Protein AF-A0A1F3NUJ6-F1 (afdb_monomer_lite)

Radius of gyration: 19.79 Å; chains: 1; bounding box: 49×34×63 Å

pLDDT: mean 74.63, std 13.7, range [43.94, 92.5]

Fo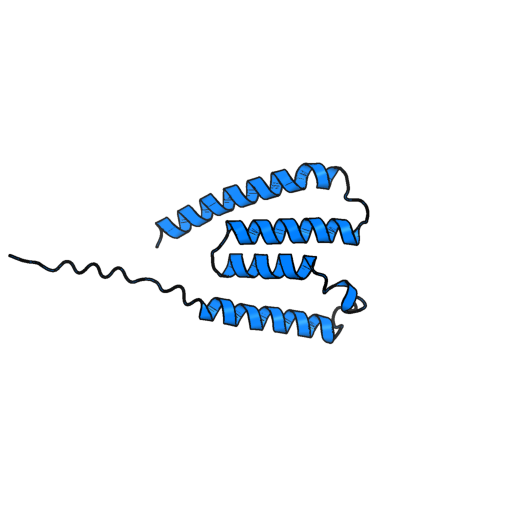ldseek 3Di:
DDDDPPPCPVPPPPPVVVLVVVLCVVVVVVVCCLVVCPVVPDHSVLQPDVLNVLLSVLVSCVVSVVPQSSLVSNLVSVVVNCCVVPVDDDPVCVVVSVVVSVVSNVVSVVVSVVVVVVD

Sequence (119 aa):
MRHKDYYLQRHREHHPQVGIGLFFIVLGLALLVATNDWLHLGDIKEYFTWETAMIFVGVLLLLNLHFVPGLLLMAGGAWFLIDDFYGEIPVLLKTIYWPAVIVLIGLSFIISSLVKRNK

Secondary structure (DSSP, 8-state):
---------------HHHHHHHHHHHHHHHHHHHHTTTT----GGGT--HHHHHHHHHHHHHHTT-HHHHHHHHHHHHHHHHHHHHSS--HHHHHHHHHHHHHHHHHHHHHHHHHHHT-

Structure (mmCIF, N/CA/C/O backbone):
data_AF-A0A1F3NUJ6-F1
#
_entry.id   AF-A0A1F3NUJ6-F1
#
loop_
_atom_site.group_PDB
_atom_site.id
_atom_site.type_symbol
_atom_site.label_atom_id
_atom_site.label_alt_id
_atom_site.label_comp_id
_atom_site.label_asym_id
_atom_site.label_entity_id
_atom_site.label_seq_id
_atom_site.pdbx_PDB_ins_code
_atom_site.Cartn_x
_atom_site.Cartn_y
_atom_site.Cartn_z
_atom_site.occupancy
_atom_site.B_iso_or_equiv
_atom_site.auth_seq_id
_atom_site.auth_comp_id
_atom_site.auth_asym_id
_atom_site.auth_atom_id
_atom_site.pdbx_PDB_model_num
ATOM 1 N N . MET A 1 1 ? -33.082 8.172 43.884 1.00 52.72 1 MET A N 1
ATOM 2 C CA . MET A 1 1 ? -32.107 7.080 44.117 1.00 52.72 1 MET A CA 1
ATOM 3 C C . MET A 1 1 ? -32.386 5.946 43.134 1.00 52.72 1 MET A C 1
ATOM 5 O O . MET A 1 1 ? -33.521 5.492 43.122 1.00 52.72 1 MET A O 1
ATOM 9 N N . ARG A 1 2 ? -31.372 5.554 42.339 1.00 43.94 2 ARG A N 1
ATOM 10 C CA . ARG A 1 2 ? -31.256 4.479 41.309 1.00 43.94 2 ARG A CA 1
ATOM 11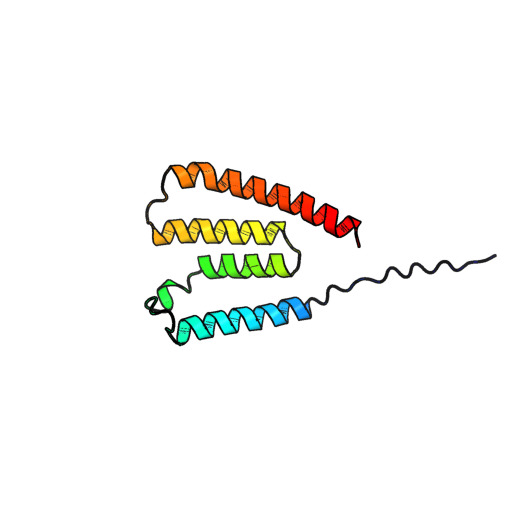 C C . ARG A 1 2 ? -30.642 5.139 40.063 1.00 43.94 2 ARG A C 1
ATOM 13 O O . ARG A 1 2 ? -31.377 5.701 39.273 1.00 43.94 2 ARG A O 1
ATOM 20 N N . HIS A 1 3 ? -29.330 5.336 39.910 1.00 58.28 3 HIS A N 1
ATOM 21 C CA . HIS A 1 3 ? -28.203 4.401 40.019 1.00 58.28 3 HIS A CA 1
ATOM 22 C C . HIS A 1 3 ? -28.534 3.025 39.445 1.00 58.28 3 HIS A C 1
ATOM 24 O O . HIS A 1 3 ? -29.117 2.213 40.162 1.00 58.28 3 HIS A O 1
ATOM 30 N N . LYS A 1 4 ? -28.133 2.800 38.183 1.00 55.78 4 LYS A N 1
ATOM 31 C CA . LYS A 1 4 ? -27.489 1.581 37.646 1.00 55.78 4 LYS A CA 1
ATOM 32 C C . LYS A 1 4 ? -27.798 1.378 36.155 1.00 55.78 4 LYS A C 1
ATOM 34 O O . LYS A 1 4 ? -28.304 0.331 35.782 1.00 55.78 4 LYS A O 1
ATOM 39 N N . ASP A 1 5 ? -27.392 2.318 35.312 1.00 56.69 5 ASP A N 1
ATOM 40 C CA . ASP A 1 5 ? -27.128 1.985 33.911 1.00 56.69 5 ASP A CA 1
ATOM 41 C C . ASP A 1 5 ? -25.616 1.960 33.757 1.00 56.69 5 ASP A C 1
ATOM 43 O O . ASP A 1 5 ? -24.935 2.965 33.554 1.00 56.69 5 ASP A O 1
ATOM 47 N N . TYR A 1 6 ? -25.085 0.776 34.047 1.00 52.56 6 TYR A N 1
ATOM 48 C CA . TYR A 1 6 ? -23.694 0.437 33.849 1.00 52.56 6 TYR A CA 1
ATOM 49 C C . TYR A 1 6 ? -23.379 0.626 32.370 1.00 52.56 6 TYR A C 1
ATOM 51 O O . TYR A 1 6 ? -23.809 -0.161 31.527 1.00 52.56 6 TYR A O 1
ATOM 59 N N . TYR A 1 7 ? -22.600 1.666 32.091 1.00 55.94 7 TYR A N 1
ATOM 60 C CA . TYR A 1 7 ? -21.791 1.849 30.896 1.00 55.94 7 TYR A CA 1
ATOM 61 C C . TYR A 1 7 ? -20.835 0.659 30.733 1.00 55.94 7 TYR A C 1
ATOM 63 O O . TYR A 1 7 ? -19.621 0.786 30.876 1.00 55.94 7 TYR A O 1
ATOM 71 N N . LEU A 1 8 ? -21.369 -0.521 30.419 1.00 55.03 8 LEU A N 1
ATOM 72 C CA . LEU A 1 8 ? -20.617 -1.622 29.836 1.00 55.03 8 LEU A CA 1
ATOM 73 C C . LEU A 1 8 ? -20.312 -1.226 28.394 1.00 55.03 8 LEU A C 1
ATOM 75 O O . LEU A 1 8 ? -20.796 -1.806 27.424 1.00 55.03 8 LEU A O 1
ATOM 79 N N . GLN A 1 9 ? -19.478 -0.195 28.282 1.00 55.47 9 GLN A N 1
ATOM 80 C CA . GLN A 1 9 ? -18.630 0.079 27.152 1.00 55.47 9 GLN A CA 1
ATOM 81 C C . GLN A 1 9 ? -17.684 -1.112 27.087 1.00 55.47 9 GLN A C 1
ATOM 83 O O . GLN A 1 9 ? -16.585 -1.124 27.633 1.00 55.47 9 GLN A O 1
ATOM 88 N N . ARG A 1 10 ? -18.199 -2.189 26.496 1.00 48.53 10 ARG A N 1
ATOM 89 C CA . ARG A 1 10 ? -17.444 -3.361 26.111 1.00 48.53 10 ARG A CA 1
ATOM 90 C C . ARG A 1 10 ? -16.449 -2.826 25.098 1.00 48.53 10 ARG A C 1
ATOM 92 O O . ARG A 1 10 ? -16.772 -2.689 23.919 1.00 48.53 10 ARG A O 1
ATOM 99 N N . HIS A 1 11 ? -15.278 -2.426 25.586 1.00 49.41 11 HIS A N 1
ATOM 100 C CA . HIS A 1 11 ? -14.094 -2.289 24.773 1.00 49.41 11 HIS A CA 1
ATOM 101 C C . HIS A 1 11 ? -14.006 -3.611 24.021 1.00 49.41 11 HIS A C 1
ATOM 103 O O . HIS A 1 11 ? -13.653 -4.647 24.577 1.00 49.41 11 HIS A O 1
ATOM 109 N N . ARG A 1 12 ? -14.463 -3.603 22.764 1.00 51.59 12 ARG A N 1
ATOM 110 C CA . ARG A 1 12 ? -14.035 -4.575 21.773 1.00 51.59 12 ARG A CA 1
ATOM 111 C C . ARG A 1 12 ? -12.548 -4.312 21.671 1.00 51.59 12 ARG A C 1
ATOM 113 O O . ARG A 1 12 ? -12.116 -3.486 20.872 1.00 51.59 12 ARG A O 1
ATOM 120 N N . GLU A 1 13 ? -11.801 -4.937 22.569 1.00 48.50 13 GLU A N 1
ATOM 121 C CA . GLU A 1 13 ? -10.382 -5.133 22.427 1.00 48.50 13 GLU A CA 1
ATOM 122 C C . GLU A 1 13 ? -10.253 -5.864 21.098 1.00 48.50 13 GLU A C 1
ATOM 124 O O . GLU A 1 13 ? -10.524 -7.057 20.972 1.00 48.50 13 GLU A O 1
ATOM 129 N N . HIS A 1 14 ? -9.998 -5.093 20.044 1.00 51.12 14 HIS A N 1
ATOM 130 C CA . HIS A 1 14 ? -9.469 -5.616 18.807 1.00 51.12 14 HIS A CA 1
ATOM 131 C C . HIS A 1 14 ? -8.175 -6.291 19.221 1.00 51.12 14 HIS A C 1
ATOM 133 O O . HIS A 1 14 ? -7.187 -5.591 19.377 1.00 51.12 14 HIS A O 1
ATOM 139 N N . HIS A 1 15 ? -8.220 -7.593 19.528 1.00 54.56 15 HIS A N 1
ATOM 140 C CA . HIS A 1 15 ? -7.074 -8.340 20.028 1.00 54.56 15 HIS A CA 1
ATOM 141 C C . HIS A 1 15 ? -5.946 -8.186 19.002 1.00 54.56 15 HIS A C 1
ATOM 143 O O . HIS A 1 15 ? -5.979 -8.853 17.962 1.00 54.56 15 HIS A O 1
ATOM 149 N N . PRO A 1 16 ? -4.944 -7.328 19.269 1.00 59.94 16 PRO A N 1
ATOM 150 C CA . PRO A 1 16 ? -3.896 -7.021 18.296 1.00 59.94 16 PRO A CA 1
ATOM 151 C C . PRO A 1 16 ? -3.060 -8.274 17.987 1.00 59.94 16 PRO A C 1
ATOM 153 O O . PRO A 1 16 ? -2.445 -8.397 16.932 1.00 59.94 16 PRO A O 1
ATOM 156 N N . GLN A 1 17 ? -3.134 -9.260 18.882 1.00 64.06 17 GLN A N 1
ATOM 157 C CA . GLN A 1 17 ? -2.548 -10.589 18.784 1.00 64.06 17 GLN A CA 1
ATOM 158 C C . GLN A 1 17 ? -3.044 -11.382 17.564 1.00 64.06 17 GLN A C 1
ATOM 160 O O . GLN A 1 17 ? -2.258 -12.113 16.970 1.00 64.06 17 GLN A O 1
ATOM 165 N N . VAL A 1 18 ? -4.307 -11.217 17.144 1.00 71.25 18 VAL A N 1
ATOM 166 C CA . VAL A 1 18 ? -4.838 -11.913 15.955 1.00 71.25 18 VAL A CA 1
ATOM 167 C C . VAL A 1 18 ? -4.229 -11.337 14.674 1.00 71.25 18 VAL A C 1
ATOM 169 O O . VAL A 1 18 ? -3.874 -12.094 13.775 1.00 71.25 18 VAL A O 1
ATOM 172 N N . GLY A 1 19 ? -4.035 -10.015 14.613 1.00 67.75 19 GLY A N 1
ATOM 173 C CA . GLY A 1 19 ? -3.364 -9.356 13.488 1.00 67.75 19 GLY A CA 1
ATOM 174 C C . GLY A 1 19 ? -1.888 -9.746 13.379 1.00 67.75 19 GLY A C 1
ATOM 175 O O . GLY A 1 19 ? -1.407 -10.041 12.289 1.00 67.75 19 GLY A O 1
ATOM 176 N N . ILE A 1 20 ? -1.191 -9.832 14.516 1.00 69.56 20 ILE A N 1
ATOM 177 C CA . ILE A 1 20 ? 0.207 -10.287 14.582 1.00 69.56 20 ILE A CA 1
ATOM 178 C C . ILE A 1 20 ? 0.327 -11.779 14.219 1.00 69.56 20 ILE A C 1
ATOM 180 O O . ILE A 1 20 ? 1.252 -12.173 13.515 1.00 69.56 20 ILE A O 1
ATOM 184 N N . GLY A 1 21 ? -0.611 -12.624 14.651 1.00 77.62 21 GLY A N 1
ATOM 185 C CA . GLY A 1 21 ? -0.631 -14.037 14.262 1.00 77.62 21 GLY A CA 1
ATOM 186 C C . GLY A 1 21 ? -0.841 -14.214 12.758 1.00 77.62 21 GLY A C 1
ATOM 187 O O . GLY A 1 21 ? -0.092 -14.938 12.104 1.00 77.62 21 GLY A O 1
ATOM 188 N N . LEU A 1 22 ? -1.810 -13.490 12.189 1.00 75.81 22 LEU A N 1
ATOM 189 C CA . LEU A 1 22 ? -2.062 -13.491 10.750 1.00 75.81 22 LEU A CA 1
ATOM 190 C C . LEU A 1 22 ? -0.857 -12.956 9.956 1.00 75.81 22 LEU A C 1
ATOM 192 O O . LEU A 1 22 ? -0.538 -13.514 8.911 1.00 75.81 22 LEU A O 1
ATOM 196 N N . PHE A 1 23 ? -0.140 -11.950 10.474 1.00 72.94 23 PHE A N 1
ATOM 197 C CA . PHE A 1 23 ? 1.122 -11.463 9.903 1.00 72.94 23 PHE A CA 1
ATOM 198 C C . PHE A 1 23 ? 2.147 -12.581 9.727 1.00 72.94 23 PHE A C 1
ATOM 200 O O . PHE A 1 23 ? 2.642 -12.773 8.621 1.00 72.94 23 PHE A O 1
ATOM 207 N N . PHE A 1 24 ? 2.451 -13.330 10.791 1.00 76.88 24 PHE A N 1
ATOM 208 C CA . PHE A 1 24 ? 3.461 -14.388 10.722 1.00 76.88 24 PHE A CA 1
ATOM 209 C C . PHE A 1 24 ? 3.035 -15.536 9.804 1.00 76.88 24 PHE A C 1
ATOM 211 O O . PHE A 1 24 ? 3.887 -16.116 9.135 1.00 76.88 24 PHE A O 1
ATOM 218 N N . ILE A 1 25 ? 1.733 -15.829 9.717 1.00 83.25 25 ILE A N 1
ATOM 219 C CA . ILE A 1 25 ? 1.202 -16.829 8.780 1.00 83.25 25 ILE A CA 1
ATOM 220 C C . ILE A 1 25 ? 1.401 -16.369 7.332 1.00 83.25 25 ILE A C 1
ATOM 222 O O . ILE A 1 25 ? 1.945 -17.119 6.525 1.00 83.25 25 ILE A O 1
ATOM 226 N N . VAL A 1 26 ? 0.994 -15.140 6.998 1.00 79.88 26 VAL A N 1
ATOM 227 C CA . VAL A 1 26 ? 1.119 -14.612 5.629 1.00 79.88 26 VAL A CA 1
ATOM 228 C C . VAL A 1 26 ? 2.590 -14.430 5.247 1.00 79.88 26 VAL A C 1
ATOM 230 O O . VAL A 1 26 ? 2.980 -14.826 4.152 1.00 79.88 26 VAL A O 1
ATOM 233 N N . LEU A 1 27 ? 3.422 -13.905 6.154 1.00 76.81 27 LEU A N 1
ATOM 234 C CA . LEU A 1 27 ? 4.865 -13.763 5.943 1.00 76.81 27 LEU A CA 1
ATOM 235 C C . LEU A 1 27 ? 5.535 -15.124 5.739 1.00 76.81 27 LEU A C 1
ATOM 237 O O . LEU A 1 27 ? 6.316 -15.294 4.810 1.00 76.81 27 LEU A O 1
ATOM 241 N N . GLY A 1 28 ? 5.216 -16.101 6.592 1.00 78.38 28 GLY A N 1
ATOM 242 C CA . GLY A 1 28 ? 5.751 -17.456 6.499 1.00 78.38 28 GLY A CA 1
ATOM 243 C C . GLY A 1 28 ? 5.356 -18.147 5.195 1.00 78.38 28 GLY A C 1
ATOM 244 O O . GLY A 1 28 ? 6.202 -18.771 4.564 1.00 78.38 28 GLY A O 1
ATOM 245 N N . LEU A 1 29 ? 4.107 -17.984 4.745 1.00 79.75 29 LEU A N 1
ATOM 246 C CA . LEU A 1 29 ? 3.653 -18.488 3.446 1.00 79.75 29 LEU A CA 1
ATOM 247 C C . LEU A 1 29 ? 4.383 -17.812 2.282 1.00 79.75 29 LEU A C 1
ATOM 249 O O . LEU A 1 29 ? 4.848 -18.509 1.387 1.00 79.75 29 LEU A O 1
ATOM 253 N N . ALA A 1 30 ? 4.528 -16.484 2.304 1.00 73.38 30 ALA A N 1
ATOM 254 C CA . ALA A 1 30 ? 5.264 -15.753 1.273 1.00 73.38 30 ALA A CA 1
ATOM 255 C C . ALA A 1 30 ? 6.733 -16.203 1.200 1.00 73.38 30 ALA A C 1
ATOM 257 O O . ALA A 1 30 ? 7.248 -16.460 0.114 1.00 73.38 30 ALA A O 1
ATOM 258 N N . LEU A 1 31 ? 7.383 -16.377 2.355 1.00 70.31 31 LEU A N 1
ATOM 259 C CA . LEU A 1 31 ? 8.752 -16.881 2.443 1.00 70.31 31 LEU A CA 1
ATOM 260 C C . LEU A 1 31 ? 8.869 -18.323 1.950 1.00 70.31 31 LEU A C 1
ATOM 262 O O . LEU A 1 31 ? 9.816 -18.621 1.230 1.00 70.31 31 LEU A O 1
ATOM 266 N N . LEU A 1 32 ? 7.925 -19.207 2.289 1.00 71.00 32 LEU A N 1
ATOM 267 C CA . LEU A 1 32 ? 7.895 -20.587 1.792 1.00 71.00 32 LEU A CA 1
ATOM 268 C C . LEU A 1 32 ? 7.726 -20.640 0.274 1.00 71.00 32 LEU A C 1
ATOM 270 O O . LEU A 1 32 ? 8.418 -21.404 -0.388 1.00 71.00 32 LEU A O 1
ATOM 274 N N . VAL A 1 33 ? 6.837 -19.819 -0.285 1.00 66.69 33 VAL A N 1
ATOM 275 C CA . VAL A 1 33 ? 6.641 -19.730 -1.738 1.00 66.69 33 VAL A CA 1
ATOM 276 C C . VAL A 1 33 ? 7.908 -19.221 -2.429 1.00 66.69 33 VAL A C 1
ATOM 278 O O . VAL A 1 33 ? 8.314 -19.797 -3.434 1.00 66.69 33 VAL A O 1
ATOM 281 N N . ALA A 1 34 ? 8.560 -18.198 -1.868 1.00 64.00 34 ALA A N 1
ATOM 282 C CA . ALA A 1 34 ? 9.799 -17.643 -2.409 1.00 64.00 34 ALA A CA 1
ATOM 283 C C . ALA A 1 34 ? 10.990 -18.613 -2.297 1.00 64.00 34 ALA A C 1
ATOM 285 O O . ALA A 1 34 ? 11.763 -18.749 -3.236 1.00 64.00 34 ALA A O 1
ATOM 286 N N . THR A 1 35 ? 11.145 -19.314 -1.169 1.00 62.41 35 THR A N 1
ATOM 287 C CA . THR A 1 35 ? 12.278 -20.239 -0.951 1.00 62.41 35 THR A CA 1
ATOM 288 C C . THR A 1 35 ? 12.148 -21.558 -1.696 1.00 62.41 35 THR A C 1
ATOM 290 O O . THR A 1 35 ? 13.164 -22.185 -1.979 1.00 62.41 35 THR A O 1
ATOM 293 N N . ASN A 1 36 ? 10.928 -21.999 -2.003 1.00 60.72 36 ASN A N 1
ATOM 294 C CA . ASN A 1 36 ? 10.702 -23.274 -2.684 1.00 60.72 36 ASN A CA 1
ATOM 295 C C . ASN A 1 36 ? 10.686 -23.136 -4.216 1.00 60.72 36 ASN A C 1
ATOM 297 O O . ASN A 1 36 ? 10.468 -24.130 -4.900 1.00 60.72 36 ASN A O 1
ATOM 301 N N . ASP A 1 37 ? 10.863 -21.916 -4.745 1.00 63.16 37 ASP A N 1
ATOM 302 C CA . ASP A 1 37 ? 10.834 -21.576 -6.179 1.00 63.16 37 ASP A CA 1
ATOM 303 C C . ASP A 1 37 ? 9.669 -22.239 -6.948 1.00 63.16 37 ASP A C 1
ATOM 305 O O . ASP A 1 37 ? 9.733 -22.516 -8.143 1.00 63.16 37 ASP A O 1
ATOM 309 N N . TRP A 1 38 ? 8.549 -22.507 -6.260 1.00 58.56 38 TRP A N 1
ATOM 310 C CA . TRP A 1 38 ? 7.396 -23.206 -6.845 1.00 58.56 38 TRP A CA 1
ATOM 311 C C . TRP A 1 38 ? 6.758 -22.417 -7.991 1.00 58.56 38 TRP A C 1
ATOM 313 O O . TRP A 1 38 ? 6.022 -22.985 -8.797 1.00 58.56 38 TRP A O 1
ATOM 323 N N . LEU A 1 39 ? 7.048 -21.118 -8.072 1.00 58.81 39 LEU A N 1
ATOM 324 C CA . LEU A 1 39 ? 6.576 -20.233 -9.126 1.00 58.81 39 LEU A CA 1
ATOM 325 C C . LEU A 1 39 ? 7.599 -20.038 -10.267 1.00 58.81 39 LEU A C 1
ATOM 327 O O . LEU A 1 39 ? 7.240 -19.382 -11.240 1.00 58.81 39 LEU A O 1
ATOM 331 N N . HIS A 1 40 ? 8.811 -20.622 -10.198 1.00 54.88 40 HIS A N 1
ATOM 332 C CA . HIS A 1 40 ? 9.902 -20.428 -11.175 1.00 54.88 40 HIS A CA 1
ATOM 333 C C . HIS A 1 40 ? 10.127 -18.944 -11.510 1.00 54.88 40 HIS A C 1
ATOM 335 O O . HIS A 1 40 ? 10.172 -18.550 -12.678 1.00 54.88 40 HIS A O 1
ATOM 341 N N . LEU A 1 41 ? 10.175 -18.100 -10.479 1.00 54.44 41 LEU A N 1
ATOM 342 C CA . LEU A 1 41 ? 10.096 -16.645 -10.641 1.00 54.44 41 LEU A CA 1
ATOM 343 C C . LEU A 1 41 ? 11.462 -15.954 -10.722 1.00 54.44 41 LEU A C 1
ATOM 345 O O . LEU A 1 41 ? 11.496 -14.768 -11.039 1.00 54.44 41 LEU A O 1
ATOM 349 N N . GLY A 1 42 ? 12.565 -16.673 -10.505 1.00 57.56 42 GLY A N 1
ATOM 350 C CA . GLY A 1 42 ? 13.919 -16.113 -10.489 1.00 57.56 42 GLY A CA 1
ATOM 351 C C . GLY A 1 42 ? 14.529 -16.097 -9.087 1.00 57.56 42 GLY A C 1
ATOM 352 O O . GLY A 1 42 ? 14.029 -16.743 -8.168 1.00 57.56 42 GLY A O 1
ATOM 353 N N . ASP A 1 43 ? 15.647 -15.389 -8.924 1.00 58.41 43 ASP A N 1
ATOM 354 C CA . ASP A 1 43 ? 16.413 -15.387 -7.674 1.00 58.41 43 ASP A CA 1
ATOM 355 C C . ASP A 1 43 ? 15.666 -14.611 -6.568 1.00 58.41 43 ASP A C 1
ATOM 357 O O . ASP A 1 43 ? 15.088 -13.549 -6.800 1.00 58.41 43 ASP A O 1
ATOM 361 N N . ILE A 1 44 ? 15.693 -15.110 -5.328 1.00 56.69 44 ILE A N 1
ATOM 362 C CA . ILE A 1 44 ? 14.898 -14.598 -4.185 1.00 56.69 44 ILE A CA 1
ATOM 363 C C . ILE A 1 44 ? 15.153 -13.099 -3.928 1.00 56.69 44 ILE A C 1
ATOM 365 O O . ILE A 1 44 ? 14.290 -12.378 -3.419 1.00 56.69 44 ILE A O 1
ATOM 369 N N . LYS A 1 45 ? 16.344 -12.618 -4.299 1.00 58.00 45 LYS A N 1
ATOM 370 C CA . LYS A 1 45 ? 16.763 -11.219 -4.156 1.00 58.00 45 LYS A CA 1
ATOM 371 C C . LYS A 1 45 ? 15.968 -10.232 -5.007 1.00 58.00 45 LYS A C 1
ATOM 373 O O . LYS A 1 45 ? 15.901 -9.071 -4.622 1.00 58.00 45 LYS A O 1
ATOM 378 N N . GLU A 1 46 ? 15.376 -10.672 -6.111 1.00 61.22 46 GLU A N 1
ATOM 379 C CA . GLU A 1 46 ? 14.614 -9.806 -7.021 1.00 61.22 46 GLU A CA 1
ATOM 380 C C . GLU A 1 46 ? 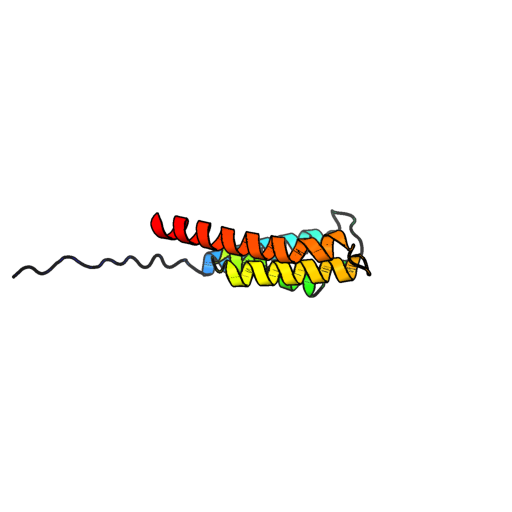13.224 -9.462 -6.466 1.00 61.22 46 GLU A C 1
ATOM 382 O O . GLU A 1 46 ? 12.650 -8.434 -6.803 1.00 61.22 46 GLU A O 1
ATOM 387 N N . TYR A 1 47 ? 12.698 -10.289 -5.555 1.00 60.19 47 TYR A N 1
ATOM 388 C CA . TYR A 1 47 ? 11.364 -10.107 -4.976 1.00 60.19 47 TYR A CA 1
ATOM 389 C C . TYR A 1 47 ? 11.380 -9.591 -3.542 1.00 60.19 47 TYR A C 1
ATOM 391 O O . TYR A 1 47 ? 10.371 -9.070 -3.081 1.00 60.19 47 TYR A O 1
ATOM 399 N N . PHE A 1 48 ? 12.487 -9.735 -2.809 1.00 67.69 48 PHE A N 1
ATOM 400 C CA . PHE A 1 48 ? 12.581 -9.298 -1.413 1.00 67.69 48 PHE A CA 1
ATOM 401 C C . PHE A 1 48 ? 13.215 -7.910 -1.293 1.00 67.69 48 PHE A C 1
ATOM 403 O O . PHE A 1 48 ? 14.217 -7.702 -0.606 1.00 67.69 48 PHE A O 1
ATOM 410 N N . THR A 1 49 ? 12.625 -6.953 -1.999 1.00 78.62 49 THR A N 1
ATOM 411 C CA . THR A 1 49 ? 13.083 -5.567 -2.011 1.00 78.62 49 THR A CA 1
ATOM 412 C C . THR A 1 49 ? 12.395 -4.746 -0.913 1.00 78.62 49 THR A C 1
ATOM 414 O O . THR A 1 49 ? 11.392 -5.162 -0.320 1.00 78.62 49 THR A O 1
ATOM 417 N N . TRP A 1 50 ? 12.927 -3.569 -0.589 1.00 83.69 50 TRP A N 1
ATOM 418 C CA . TRP A 1 50 ? 12.357 -2.715 0.462 1.00 83.69 50 TRP A CA 1
ATOM 419 C C . TRP A 1 50 ? 10.945 -2.218 0.103 1.00 83.69 50 TRP A C 1
ATOM 421 O O . TRP A 1 50 ? 10.118 -1.994 0.987 1.00 83.69 50 TRP A O 1
ATOM 431 N N . GLU A 1 51 ? 10.635 -2.127 -1.186 1.00 87.88 51 GLU A N 1
ATOM 432 C CA . GLU A 1 51 ? 9.325 -1.809 -1.740 1.00 87.88 51 GLU A CA 1
ATOM 433 C C . GLU A 1 51 ? 8.302 -2.881 -1.363 1.00 87.88 51 GLU A C 1
ATOM 435 O O . GLU A 1 51 ? 7.218 -2.561 -0.865 1.00 87.88 51 GLU A O 1
ATOM 440 N N . THR A 1 52 ? 8.656 -4.163 -1.508 1.00 84.00 52 THR A N 1
ATOM 441 C CA . THR A 1 52 ? 7.778 -5.261 -1.077 1.00 84.00 52 THR A CA 1
ATOM 442 C C . THR A 1 52 ? 7.575 -5.268 0.432 1.00 84.00 52 THR A C 1
ATOM 444 O O . THR A 1 52 ? 6.455 -5.497 0.886 1.00 84.00 52 THR A O 1
ATOM 447 N N . ALA A 1 53 ? 8.597 -4.912 1.219 1.00 85.06 53 ALA A N 1
ATOM 448 C CA . ALA A 1 53 ? 8.455 -4.735 2.661 1.00 85.06 53 ALA A CA 1
ATOM 449 C C . ALA A 1 53 ? 7.487 -3.587 3.005 1.00 85.06 53 ALA A C 1
ATOM 451 O O . ALA A 1 53 ? 6.655 -3.739 3.901 1.00 85.06 53 ALA A O 1
ATOM 452 N N . MET A 1 54 ? 7.526 -2.466 2.277 1.00 89.50 54 MET A N 1
ATOM 453 C CA . MET A 1 54 ? 6.565 -1.370 2.453 1.00 89.50 54 MET A CA 1
ATOM 454 C C . MET A 1 54 ? 5.135 -1.790 2.118 1.00 89.50 54 MET A C 1
ATOM 456 O O . MET A 1 54 ? 4.221 -1.521 2.901 1.00 89.50 54 MET A O 1
ATOM 460 N N . ILE A 1 55 ? 4.930 -2.482 0.994 1.00 88.69 55 ILE A N 1
ATOM 461 C CA . ILE A 1 55 ? 3.611 -3.021 0.635 1.00 88.69 55 ILE A CA 1
ATOM 462 C C . ILE A 1 55 ? 3.136 -3.975 1.726 1.00 88.69 55 ILE A C 1
ATOM 464 O O . ILE A 1 55 ? 2.005 -3.867 2.197 1.00 88.69 55 ILE A O 1
ATOM 468 N N . PHE A 1 56 ? 4.020 -4.860 2.178 1.00 83.69 56 PHE A N 1
ATOM 469 C CA . PHE A 1 56 ? 3.713 -5.842 3.198 1.00 83.69 56 PHE A CA 1
ATOM 470 C C . PHE A 1 56 ? 3.277 -5.182 4.506 1.00 83.69 56 PHE A C 1
ATOM 472 O O . PHE A 1 56 ? 2.180 -5.453 4.986 1.00 83.69 56 PHE A O 1
ATOM 479 N N . VAL A 1 57 ? 4.060 -4.241 5.042 1.00 85.19 57 VAL A N 1
ATOM 480 C CA . VAL A 1 57 ? 3.686 -3.477 6.245 1.00 85.19 57 VAL A CA 1
ATOM 481 C C . VAL A 1 57 ? 2.377 -2.709 6.028 1.00 85.19 57 VAL A C 1
ATOM 483 O O . VAL A 1 57 ? 1.533 -2.667 6.925 1.00 85.19 57 VAL A O 1
ATOM 486 N N . GLY A 1 58 ? 2.158 -2.162 4.831 1.00 88.00 58 GLY A N 1
ATOM 487 C CA . GLY A 1 58 ? 0.903 -1.516 4.456 1.00 88.00 58 GLY A CA 1
ATOM 488 C C . GLY A 1 58 ? -0.316 -2.443 4.562 1.00 88.00 58 GLY A C 1
ATOM 489 O O . GLY A 1 58 ? -1.329 -2.062 5.155 1.00 88.00 58 GLY A O 1
ATOM 490 N N . VAL A 1 59 ? -0.209 -3.687 4.083 1.00 84.81 59 VAL A N 1
ATOM 491 C CA . VAL A 1 59 ? -1.259 -4.716 4.221 1.00 84.81 59 VAL A CA 1
ATOM 492 C C . VAL A 1 59 ? -1.549 -5.016 5.693 1.00 84.81 59 VAL A C 1
ATOM 494 O O . VAL A 1 59 ? -2.706 -5.154 6.083 1.00 84.81 59 VAL A O 1
ATOM 497 N N . LEU A 1 60 ? -0.533 -5.072 6.550 1.00 79.50 60 LEU A N 1
ATOM 498 C CA . LEU A 1 60 ? -0.740 -5.339 7.980 1.00 79.50 60 LEU A CA 1
ATOM 499 C C . LEU A 1 60 ? -1.466 -4.212 8.687 1.00 79.50 60 LEU A C 1
ATOM 501 O O . LEU A 1 60 ? -2.341 -4.460 9.518 1.00 79.50 60 LEU A O 1
ATOM 505 N N . LEU A 1 61 ? -1.123 -2.974 8.342 1.00 83.00 61 LEU A N 1
ATOM 506 C CA . LEU A 1 61 ? -1.842 -1.808 8.830 1.00 83.00 61 LEU A CA 1
ATOM 507 C C . LEU A 1 61 ? -3.315 -1.886 8.413 1.00 83.00 61 LEU A C 1
ATOM 509 O O . LEU A 1 61 ? -4.181 -1.627 9.247 1.00 83.00 61 LEU A O 1
ATOM 513 N N . LEU A 1 62 ? -3.617 -2.341 7.190 1.00 80.69 62 LEU A N 1
ATOM 514 C CA . LEU A 1 62 ? -4.998 -2.597 6.770 1.00 80.69 62 LEU A CA 1
ATOM 515 C C . LEU A 1 62 ? -5.690 -3.687 7.591 1.00 80.69 62 LEU A C 1
ATOM 517 O O . LEU A 1 62 ? -6.818 -3.484 8.042 1.00 80.69 62 LEU A O 1
ATOM 521 N N . LEU A 1 63 ? -5.025 -4.822 7.813 1.00 76.62 63 LEU A N 1
ATOM 522 C CA . LEU A 1 63 ? -5.566 -5.926 8.615 1.00 76.62 63 LEU A CA 1
ATOM 523 C C . LEU A 1 63 ? -5.835 -5.502 10.066 1.00 76.62 63 LEU A C 1
ATOM 525 O O . LEU A 1 63 ? -6.778 -5.986 10.689 1.00 76.62 63 LEU A O 1
ATOM 529 N N . ASN A 1 64 ? -5.057 -4.549 10.581 1.00 73.62 64 ASN A N 1
ATOM 530 C CA . ASN A 1 64 ? -5.249 -3.948 11.897 1.00 73.62 64 ASN A CA 1
ATOM 531 C C . ASN A 1 64 ? -6.167 -2.704 11.878 1.00 73.62 64 ASN A C 1
ATOM 533 O O . ASN A 1 64 ? -6.177 -1.919 12.821 1.00 73.62 64 ASN A O 1
ATOM 537 N N . LEU A 1 65 ? -6.951 -2.507 10.809 1.00 78.38 65 LEU A N 1
ATOM 538 C CA . LEU A 1 65 ? -7.912 -1.405 10.627 1.00 78.38 65 LEU A CA 1
ATOM 539 C C . LEU A 1 65 ? -7.301 0.009 10.600 1.00 78.38 65 LEU A C 1
ATOM 541 O O . LEU A 1 65 ? -8.024 1.008 10.645 1.00 78.38 65 LEU A O 1
ATOM 545 N N . HIS A 1 66 ? -5.984 0.123 10.448 1.00 81.31 66 HIS A N 1
ATOM 546 C CA . HIS A 1 66 ? -5.284 1.376 10.186 1.00 81.31 66 HIS A CA 1
ATOM 547 C C . HIS A 1 66 ? -5.268 1.669 8.678 1.00 81.31 66 HIS A C 1
ATOM 549 O O . HIS A 1 66 ? -4.226 1.654 8.022 1.00 81.31 66 HIS A O 1
ATOM 555 N N . PHE A 1 67 ? -6.454 1.956 8.129 1.00 81.38 67 PHE A N 1
ATOM 556 C CA . PHE A 1 67 ? -6.680 2.065 6.683 1.00 81.38 67 PHE A CA 1
ATOM 557 C C . PHE A 1 67 ? -5.803 3.106 5.983 1.00 81.38 67 PHE A C 1
ATOM 559 O O . PHE A 1 67 ? -5.165 2.805 4.983 1.00 81.38 67 PHE A O 1
ATOM 566 N N . VAL A 1 68 ? -5.753 4.328 6.513 1.00 85.00 68 VAL A N 1
ATOM 567 C CA . VAL A 1 68 ? -5.047 5.450 5.875 1.00 85.00 68 VAL A CA 1
ATOM 568 C C . VAL A 1 68 ? -3.536 5.215 5.770 1.00 85.00 68 VAL A C 1
ATOM 570 O O . VAL A 1 68 ? -3.023 5.253 4.652 1.00 85.00 68 VAL A O 1
ATOM 573 N N . PRO A 1 69 ? -2.804 4.941 6.871 1.00 86.75 69 PRO A N 1
ATOM 574 C CA . PRO A 1 69 ? -1.372 4.683 6.765 1.00 86.75 69 PRO A CA 1
ATOM 575 C C . PRO A 1 69 ? -1.080 3.378 6.011 1.00 86.75 69 PRO A C 1
ATOM 577 O O . PRO A 1 69 ? -0.076 3.314 5.311 1.00 86.75 69 PRO A O 1
ATOM 580 N N . GLY A 1 70 ? -1.965 2.373 6.078 1.00 88.69 70 GLY A N 1
ATOM 581 C CA . GLY A 1 70 ? -1.816 1.135 5.310 1.00 88.69 70 GLY A CA 1
ATOM 582 C C . GLY A 1 70 ? -1.915 1.338 3.799 1.00 88.69 70 GLY A C 1
ATOM 583 O O . GLY A 1 70 ? -1.048 0.881 3.059 1.00 88.69 70 GLY A O 1
ATOM 584 N N . LEU A 1 71 ? -2.919 2.091 3.336 1.00 90.12 71 LEU A N 1
ATOM 585 C CA . LEU A 1 71 ? -3.079 2.441 1.919 1.00 90.12 71 LEU A CA 1
ATOM 586 C C . LEU A 1 71 ? -1.928 3.292 1.407 1.00 90.12 71 LEU A C 1
ATOM 588 O O . LEU A 1 71 ? -1.459 3.058 0.300 1.00 90.12 71 LEU A O 1
ATOM 592 N N . LEU A 1 72 ? -1.464 4.258 2.203 1.00 91.25 72 LEU A N 1
ATOM 593 C CA . LEU A 1 72 ? -0.337 5.104 1.822 1.00 91.25 72 LEU A CA 1
ATOM 594 C C . LEU A 1 72 ? 0.959 4.299 1.697 1.00 91.25 72 LEU A C 1
ATOM 596 O O . LEU A 1 72 ? 1.672 4.479 0.713 1.00 91.25 72 LEU A O 1
ATOM 600 N N . LEU A 1 73 ? 1.248 3.393 2.640 1.00 91.69 73 LEU A N 1
ATOM 601 C CA . LEU A 1 73 ? 2.432 2.533 2.547 1.00 91.69 73 LEU A CA 1
ATOM 602 C C . LEU A 1 73 ? 2.360 1.590 1.347 1.00 91.69 73 LEU A C 1
ATOM 604 O O . LEU A 1 73 ? 3.345 1.456 0.627 1.00 91.69 73 LEU A O 1
ATOM 608 N N . MET A 1 74 ? 1.200 0.970 1.108 1.00 91.69 74 MET A N 1
ATOM 609 C CA . MET A 1 74 ? 1.012 0.113 -0.064 1.00 91.69 74 MET A CA 1
ATOM 610 C C . MET A 1 74 ? 1.142 0.888 -1.370 1.00 91.69 74 MET A C 1
ATOM 612 O O . MET A 1 74 ? 1.788 0.402 -2.289 1.00 91.69 74 MET A O 1
ATOM 616 N N . ALA A 1 75 ? 0.554 2.082 -1.461 1.00 92.25 75 ALA A N 1
ATOM 617 C CA . ALA A 1 75 ? 0.649 2.915 -2.654 1.00 92.25 75 ALA A CA 1
ATOM 618 C C . ALA A 1 75 ? 2.089 3.395 -2.893 1.00 92.25 75 ALA A C 1
ATOM 620 O O . ALA A 1 75 ? 2.591 3.329 -4.007 1.00 92.25 75 ALA A O 1
ATOM 621 N N . GLY A 1 76 ? 2.793 3.826 -1.845 1.00 92.19 76 GLY A N 1
ATOM 622 C CA . GLY A 1 76 ? 4.202 4.202 -1.955 1.00 92.19 76 GLY A CA 1
ATOM 623 C C . GLY A 1 76 ? 5.079 3.028 -2.391 1.00 92.19 76 GLY A C 1
ATOM 624 O O . GLY A 1 76 ? 5.837 3.150 -3.347 1.00 92.19 76 GLY A O 1
ATOM 625 N N . GLY A 1 77 ? 4.928 1.872 -1.740 1.00 90.31 77 GLY A N 1
ATOM 626 C CA . GLY A 1 77 ? 5.688 0.673 -2.085 1.00 90.31 77 GLY A CA 1
ATOM 627 C C . GLY A 1 77 ? 5.387 0.176 -3.500 1.00 90.31 77 GLY A C 1
ATOM 628 O O . GLY A 1 77 ? 6.307 -0.141 -4.238 1.00 90.31 77 GLY A O 1
ATOM 629 N N . ALA A 1 78 ? 4.123 0.178 -3.929 1.00 88.62 78 ALA A N 1
ATOM 630 C CA . ALA A 1 78 ? 3.760 -0.218 -5.289 1.00 88.62 78 ALA A CA 1
ATOM 631 C C . ALA A 1 78 ? 4.270 0.773 -6.345 1.00 88.62 78 ALA A C 1
ATOM 633 O O . ALA A 1 78 ? 4.688 0.345 -7.415 1.00 88.62 78 ALA A O 1
ATOM 634 N N . TRP A 1 79 ? 4.270 2.076 -6.055 1.00 89.38 79 TRP A N 1
ATOM 635 C CA . TRP A 1 79 ? 4.862 3.076 -6.942 1.00 89.38 79 TRP A CA 1
ATOM 636 C C . TRP A 1 79 ? 6.358 2.838 -7.149 1.00 89.38 79 TRP A C 1
ATOM 638 O O . TRP A 1 79 ? 6.812 2.793 -8.289 1.00 89.38 79 TRP A O 1
ATOM 648 N N . PHE A 1 80 ? 7.106 2.645 -6.061 1.00 88.38 80 PHE A N 1
ATOM 649 C CA . PHE A 1 80 ? 8.539 2.377 -6.139 1.00 88.38 8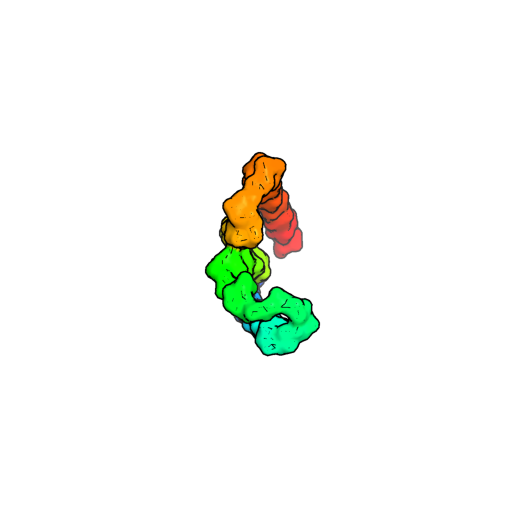0 PHE A CA 1
ATOM 650 C C . PHE A 1 80 ? 8.845 1.035 -6.802 1.00 88.38 80 PHE A C 1
ATOM 652 O O . PHE A 1 80 ? 9.762 0.961 -7.607 1.00 88.38 80 PHE A O 1
ATOM 659 N N . LEU A 1 81 ? 8.024 0.009 -6.564 1.00 85.25 81 LEU A N 1
ATOM 660 C CA . LEU A 1 81 ? 8.189 -1.292 -7.211 1.00 85.25 81 LEU A CA 1
ATOM 661 C C . LEU A 1 81 ? 7.999 -1.195 -8.730 1.00 85.25 81 LEU A C 1
ATOM 663 O O . LEU A 1 81 ? 8.730 -1.826 -9.483 1.00 85.25 81 LEU A O 1
ATOM 667 N N . ILE A 1 82 ? 7.034 -0.394 -9.195 1.00 83.12 82 ILE A N 1
ATOM 668 C CA . ILE A 1 82 ? 6.836 -0.147 -10.632 1.00 83.12 82 ILE A CA 1
ATOM 669 C C . ILE A 1 82 ? 8.026 0.627 -11.218 1.00 83.12 82 ILE A C 1
ATOM 671 O O . ILE A 1 82 ? 8.432 0.337 -12.341 1.00 83.12 82 ILE A O 1
ATOM 675 N N . ASP A 1 83 ? 8.571 1.601 -10.489 1.00 82.38 83 ASP A N 1
ATOM 676 C CA . ASP A 1 83 ? 9.748 2.363 -10.924 1.00 82.38 83 ASP A CA 1
ATOM 677 C C . ASP A 1 83 ? 10.975 1.451 -11.089 1.00 82.38 83 ASP A C 1
ATOM 679 O O . ASP A 1 83 ? 11.630 1.488 -12.129 1.00 82.38 83 ASP A O 1
ATOM 683 N N . ASP A 1 84 ? 11.213 0.568 -10.115 1.00 79.62 84 ASP A N 1
ATOM 684 C CA . ASP A 1 84 ? 12.339 -0.373 -10.102 1.00 79.62 84 ASP A CA 1
ATOM 685 C C . ASP A 1 84 ? 12.226 -1.437 -11.211 1.00 79.62 84 ASP A C 1
ATOM 687 O O . ASP A 1 84 ? 13.184 -1.687 -11.940 1.00 79.62 84 ASP A O 1
ATOM 691 N N . PHE A 1 85 ? 11.028 -1.999 -11.427 1.00 74.62 85 PHE A N 1
ATOM 692 C CA . PHE A 1 85 ? 10.810 -3.021 -12.461 1.00 74.62 85 PHE A CA 1
ATOM 693 C C . PHE A 1 85 ? 10.871 -2.485 -13.897 1.00 74.62 85 PHE A C 1
ATOM 695 O O . PHE A 1 85 ? 11.329 -3.192 -14.794 1.00 74.62 85 PHE A O 1
ATOM 702 N N . TYR A 1 86 ? 10.338 -1.286 -14.152 1.00 72.94 86 TYR A N 1
ATOM 703 C CA . TYR A 1 86 ? 10.181 -0.775 -15.519 1.00 72.94 86 TYR A CA 1
ATOM 704 C C . TYR A 1 86 ? 11.250 0.246 -15.921 1.00 72.94 86 TYR A C 1
ATOM 706 O O . TYR A 1 86 ? 11.379 0.523 -17.115 1.00 72.94 86 TYR A O 1
ATOM 714 N N . GLY A 1 87 ? 11.998 0.823 -14.974 1.00 71.00 87 GLY A N 1
ATOM 715 C CA . GLY A 1 87 ? 13.012 1.865 -15.200 1.00 71.00 87 GLY A CA 1
ATOM 716 C C . GLY A 1 87 ? 12.446 3.220 -15.655 1.00 71.00 87 GLY A C 1
ATOM 717 O O . GLY A 1 87 ? 12.947 4.271 -15.267 1.00 71.00 87 GLY A O 1
ATOM 718 N N . GLU A 1 88 ? 11.367 3.219 -16.442 1.00 76.75 88 GLU A N 1
ATOM 719 C CA . GLU A 1 88 ? 10.553 4.385 -16.770 1.00 76.75 88 GLU A CA 1
ATOM 720 C C . GLU A 1 88 ? 9.064 4.055 -16.649 1.00 76.75 88 GLU A C 1
ATOM 722 O O . GLU A 1 88 ? 8.490 3.300 -17.435 1.00 76.75 88 GLU A O 1
ATOM 727 N N . ILE A 1 89 ? 8.397 4.688 -15.682 1.00 80.00 89 ILE A N 1
ATOM 728 C CA . ILE A 1 89 ? 6.949 4.538 -15.519 1.00 80.00 89 ILE A CA 1
ATOM 729 C C . ILE A 1 89 ? 6.219 5.175 -16.723 1.00 80.00 89 ILE A C 1
ATOM 731 O O . ILE A 1 89 ? 6.407 6.373 -16.981 1.00 80.00 89 ILE A O 1
ATOM 735 N N . PRO A 1 90 ? 5.321 4.438 -17.410 1.00 83.94 90 PRO A N 1
ATOM 736 C CA . PRO A 1 90 ? 4.495 4.963 -18.493 1.00 83.94 90 PRO A CA 1
ATOM 737 C C . PRO A 1 90 ? 3.757 6.249 -18.107 1.00 83.94 90 PRO A C 1
ATOM 739 O O . PRO A 1 90 ? 3.184 6.347 -17.020 1.00 83.94 90 PRO A O 1
ATOM 742 N N . VAL A 1 91 ? 3.693 7.217 -19.028 1.00 84.19 91 VAL A N 1
ATOM 743 C CA . VAL A 1 91 ? 3.042 8.526 -18.802 1.00 84.19 91 VAL A CA 1
ATOM 744 C C . VAL A 1 91 ? 1.616 8.368 -18.269 1.00 84.19 91 VAL A C 1
ATOM 746 O O . VAL A 1 91 ? 1.235 9.043 -17.317 1.00 84.19 91 VAL A O 1
ATOM 749 N N . LEU A 1 92 ? 0.855 7.417 -18.820 1.00 85.50 92 LEU A N 1
ATOM 750 C CA . LEU A 1 92 ? -0.511 7.126 -18.384 1.00 85.50 92 LEU A CA 1
ATOM 751 C C . LEU A 1 92 ? -0.584 6.744 -16.896 1.00 85.50 92 LEU A C 1
ATOM 753 O O . LEU A 1 92 ? -1.449 7.237 -16.172 1.00 85.50 92 LEU A O 1
ATOM 757 N N . LEU A 1 93 ? 0.342 5.902 -16.429 1.00 85.06 93 LEU A N 1
ATOM 758 C CA . LEU A 1 93 ? 0.414 5.497 -15.026 1.00 85.06 93 LEU A CA 1
ATOM 759 C C . LEU A 1 93 ? 0.829 6.677 -14.147 1.00 85.06 93 LEU A C 1
ATOM 761 O O . LEU A 1 93 ? 0.167 6.926 -13.143 1.00 85.06 93 LEU A O 1
ATOM 765 N N . LYS A 1 94 ? 1.828 7.473 -14.554 1.00 85.06 94 LYS A N 1
ATOM 766 C CA . LYS A 1 94 ? 2.229 8.676 -13.801 1.00 85.06 94 LYS A CA 1
ATOM 767 C C . LYS A 1 94 ? 1.068 9.652 -13.594 1.00 85.06 94 LYS A C 1
ATOM 769 O O . LYS A 1 94 ? 0.953 10.249 -12.527 1.00 85.06 94 LYS A O 1
ATOM 774 N N . THR A 1 95 ? 0.197 9.796 -14.593 1.00 88.44 95 THR A N 1
ATOM 775 C CA . THR A 1 95 ? -0.949 10.709 -14.527 1.00 88.44 95 THR A CA 1
ATOM 776 C C . THR A 1 95 ? -2.105 10.165 -13.685 1.00 88.44 95 THR A C 1
ATOM 778 O O . THR A 1 95 ? -2.740 10.939 -12.977 1.00 88.44 95 THR A O 1
ATOM 781 N N . ILE A 1 96 ? -2.399 8.862 -13.744 1.00 91.62 96 ILE A N 1
ATOM 782 C CA . ILE A 1 96 ? -3.620 8.292 -13.139 1.00 91.62 96 ILE A CA 1
ATOM 783 C C . ILE A 1 96 ? -3.379 7.716 -11.738 1.00 91.62 96 ILE A C 1
ATOM 785 O O . ILE A 1 96 ? -4.304 7.686 -10.924 1.00 91.62 96 ILE A O 1
ATOM 789 N N . TYR A 1 97 ? -2.151 7.301 -11.422 1.00 90.38 97 TYR A N 1
ATOM 790 C CA . TYR A 1 97 ? -1.848 6.556 -10.200 1.00 90.38 97 TYR A CA 1
ATOM 791 C C . TYR A 1 97 ? -2.215 7.319 -8.921 1.00 90.38 97 TYR A C 1
ATOM 793 O O . TYR A 1 97 ? -3.027 6.852 -8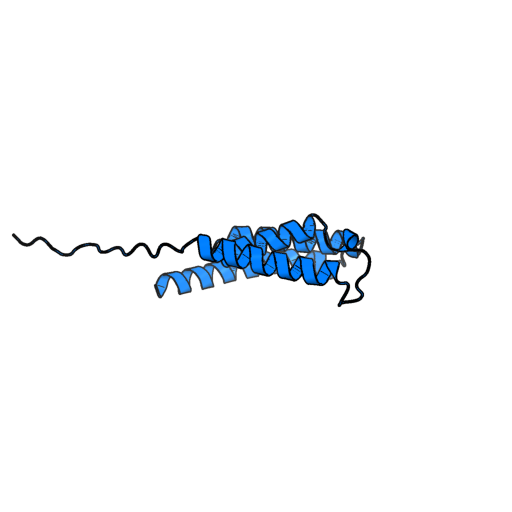.123 1.00 90.38 97 TYR A O 1
ATOM 801 N N . TRP A 1 98 ? -1.677 8.527 -8.743 1.00 90.81 98 TRP A N 1
ATOM 802 C CA . TRP A 1 98 ? -1.931 9.334 -7.547 1.00 90.81 98 TRP A CA 1
ATOM 803 C C . TRP A 1 98 ? -3.398 9.767 -7.405 1.00 90.81 98 TRP A C 1
ATOM 805 O O . TRP A 1 98 ? -3.945 9.617 -6.309 1.00 90.81 98 TRP A O 1
ATOM 815 N N . PRO A 1 99 ? -4.086 10.224 -8.473 1.00 92.50 99 PRO A N 1
ATOM 816 C CA . PRO A 1 99 ? -5.530 10.442 -8.424 1.00 92.50 99 PRO A CA 1
ATOM 817 C C . PRO A 1 99 ? -6.318 9.207 -7.972 1.00 92.50 99 PRO A C 1
ATOM 819 O O . PRO A 1 99 ? -7.193 9.324 -7.115 1.00 92.50 99 PRO A O 1
ATOM 822 N N . ALA A 1 100 ? -5.986 8.018 -8.485 1.00 91.31 100 ALA A N 1
ATOM 823 C CA . ALA A 1 100 ? -6.641 6.776 -8.083 1.00 91.31 100 ALA A CA 1
ATOM 824 C C . ALA A 1 100 ? -6.389 6.445 -6.601 1.00 91.31 100 ALA A C 1
ATOM 826 O O . ALA A 1 100 ? -7.327 6.100 -5.883 1.00 91.31 100 ALA A O 1
ATOM 827 N N . VAL A 1 101 ? -5.156 6.617 -6.111 1.00 90.62 101 VAL A N 1
ATOM 828 C CA . VAL A 1 101 ? -4.807 6.425 -4.691 1.00 90.62 101 VAL A CA 1
ATOM 829 C C . VAL A 1 101 ? -5.624 7.358 -3.792 1.00 90.62 101 VAL A C 1
ATOM 831 O O . VAL A 1 101 ? -6.183 6.910 -2.793 1.00 90.62 101 VAL A O 1
ATOM 834 N N . ILE A 1 102 ? -5.764 8.636 -4.159 1.00 92.38 102 ILE A N 1
ATOM 835 C CA . ILE A 1 102 ? -6.570 9.607 -3.399 1.00 92.38 102 ILE A CA 1
ATOM 836 C C . ILE A 1 102 ? -8.044 9.182 -3.354 1.00 92.38 102 ILE A C 1
ATOM 838 O O . ILE A 1 102 ? -8.662 9.220 -2.287 1.00 92.38 102 ILE A O 1
ATOM 842 N N . VAL A 1 103 ? -8.603 8.729 -4.481 1.00 91.50 103 VAL A N 1
ATOM 843 C CA . VAL A 1 103 ? -9.977 8.204 -4.541 1.00 91.50 103 VAL A CA 1
ATOM 844 C C . VAL A 1 103 ? -10.138 6.991 -3.621 1.00 91.50 103 VAL A C 1
ATOM 846 O O . VAL A 1 103 ? -11.092 6.940 -2.844 1.00 91.50 103 VAL A O 1
ATOM 849 N N . LEU A 1 104 ? -9.194 6.045 -3.639 1.00 88.94 104 LEU A N 1
ATOM 850 C CA . LEU A 1 104 ? -9.216 4.862 -2.772 1.00 88.94 104 LEU A CA 1
ATOM 851 C C . LEU A 1 104 ? -9.131 5.221 -1.285 1.00 88.94 104 LEU A C 1
ATOM 853 O O . LEU A 1 104 ? -9.851 4.636 -0.471 1.00 88.94 104 LEU A O 1
ATOM 857 N N . ILE A 1 105 ? -8.306 6.205 -0.919 1.00 88.75 105 ILE A N 1
ATOM 858 C CA . ILE A 1 105 ? -8.249 6.733 0.450 1.00 88.75 105 ILE A CA 1
ATOM 859 C C . ILE A 1 105 ? -9.614 7.311 0.839 1.00 88.75 105 ILE A C 1
ATOM 861 O O . ILE A 1 105 ? -10.145 6.964 1.895 1.00 88.75 105 ILE A O 1
ATOM 865 N N . GLY A 1 106 ? -10.222 8.123 -0.031 1.00 86.44 106 GLY A N 1
ATOM 866 C CA . GLY A 1 106 ? -11.561 8.680 0.177 1.00 86.44 106 GLY A CA 1
ATOM 867 C C . GLY A 1 106 ? -12.635 7.603 0.378 1.00 86.44 106 GLY A C 1
ATOM 868 O O . GLY A 1 106 ? -13.390 7.657 1.350 1.00 86.44 106 GLY A O 1
ATOM 869 N N . LEU A 1 107 ? -12.662 6.575 -0.477 1.00 86.94 107 LEU A N 1
ATOM 870 C CA . LEU A 1 107 ? -13.566 5.427 -0.324 1.00 86.94 107 LEU A CA 1
ATOM 871 C C . LEU A 1 107 ? -13.341 4.703 1.004 1.00 86.94 107 LEU A C 1
ATOM 873 O O . LEU A 1 107 ? -14.297 4.321 1.678 1.00 86.94 107 LEU A O 1
ATOM 877 N N . SER A 1 108 ? -12.085 4.549 1.410 1.00 81.94 108 SER A N 1
ATOM 878 C CA . SER A 1 108 ? -11.732 3.857 2.648 1.00 81.94 108 SER A CA 1
ATOM 879 C C . SER A 1 108 ? -12.218 4.606 3.887 1.00 81.94 108 SER A C 1
ATOM 881 O O . SER A 1 108 ? -12.667 3.975 4.843 1.00 81.94 108 SER A O 1
ATOM 883 N N . PHE A 1 109 ? -12.231 5.942 3.860 1.00 82.69 109 PHE A N 1
ATOM 884 C CA . PHE A 1 109 ? -12.875 6.747 4.902 1.00 82.69 109 PHE A CA 1
ATOM 885 C C . PHE A 1 109 ? -14.386 6.508 4.973 1.00 82.69 109 PHE A C 1
ATOM 887 O O . PHE A 1 109 ? -14.927 6.346 6.069 1.00 82.69 109 PHE A O 1
ATOM 894 N N . ILE A 1 110 ? -15.066 6.446 3.824 1.00 84.81 110 ILE A N 1
ATOM 895 C CA . ILE A 1 110 ? -16.512 6.183 3.764 1.00 84.81 110 ILE A CA 1
ATOM 896 C C . ILE A 1 110 ? -16.818 4.791 4.327 1.00 84.81 110 ILE A C 1
ATOM 898 O O . ILE A 1 110 ? -17.669 4.653 5.205 1.00 84.81 110 ILE A O 1
ATOM 902 N N . ILE A 1 111 ? -16.089 3.767 3.878 1.00 79.94 111 ILE A N 1
ATOM 903 C CA . ILE A 1 111 ? -16.260 2.385 4.342 1.00 79.94 111 ILE A CA 1
ATOM 904 C C . ILE A 1 111 ? -15.981 2.287 5.846 1.00 79.94 111 ILE A C 1
ATOM 906 O O . ILE A 1 111 ? -16.790 1.727 6.584 1.00 79.94 111 ILE A O 1
ATOM 910 N N . SER A 1 112 ? -14.885 2.882 6.325 1.00 72.00 112 SER A N 1
ATOM 911 C CA . SER A 1 112 ? -14.536 2.896 7.751 1.00 72.00 112 SER A CA 1
ATOM 912 C C . SER A 1 112 ? -15.623 3.569 8.602 1.00 72.00 112 SER A C 1
ATOM 914 O O . SER A 1 112 ? -16.005 3.053 9.656 1.00 72.00 112 SER A O 1
ATOM 916 N N . SER A 1 113 ? -16.200 4.670 8.110 1.00 75.44 113 SER A N 1
ATOM 917 C CA . SER A 1 113 ? -17.326 5.355 8.752 1.00 75.44 113 SER A CA 1
ATOM 918 C C . SER A 1 113 ? -18.573 4.464 8.848 1.00 75.44 113 SER A C 1
ATOM 920 O O . SER A 1 113 ? -19.179 4.350 9.917 1.00 75.44 113 SER A O 1
ATOM 922 N N . LEU A 1 114 ? -18.925 3.759 7.769 1.00 76.38 114 LEU A N 1
ATOM 923 C CA . LEU A 1 114 ? -20.073 2.845 7.743 1.00 76.38 114 LEU A CA 1
ATOM 924 C C . LEU A 1 114 ? -19.882 1.638 8.672 1.00 76.38 114 LEU A C 1
ATOM 926 O O . LEU A 1 114 ? -20.804 1.268 9.401 1.00 76.38 114 LEU A O 1
ATOM 930 N N . VAL A 1 115 ? -18.681 1.056 8.699 1.00 70.44 115 VAL A N 1
ATOM 931 C CA . VAL A 1 115 ? -18.343 -0.069 9.585 1.00 70.44 115 VAL A CA 1
ATOM 932 C C . VAL A 1 115 ? -18.390 0.353 11.055 1.00 70.44 115 VAL A C 1
ATOM 934 O O . VAL A 1 115 ? -18.867 -0.411 11.893 1.00 70.44 115 VAL A O 1
ATOM 937 N N . LYS A 1 116 ? -17.952 1.577 11.381 1.00 61.38 116 LYS A N 1
ATOM 938 C CA . L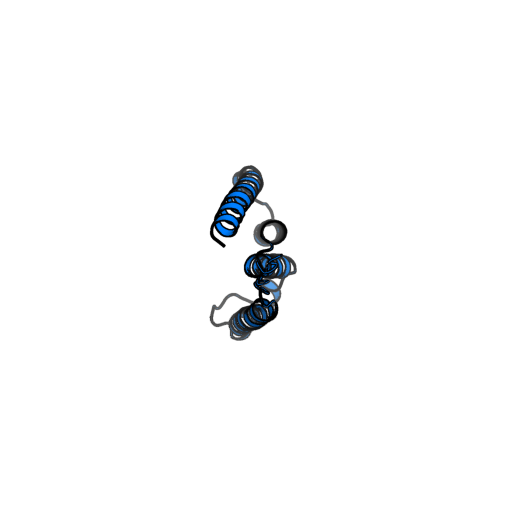YS A 1 116 ? -18.037 2.123 12.743 1.00 61.38 116 LYS A CA 1
ATOM 939 C C . LYS A 1 116 ? -19.480 2.397 13.178 1.00 61.38 116 LYS A C 1
ATOM 941 O O . LYS A 1 116 ? -19.775 2.248 14.355 1.00 61.38 116 LYS A O 1
ATOM 946 N N . ARG A 1 117 ? -20.379 2.759 12.252 1.00 55.59 117 ARG A N 1
ATOM 947 C CA . ARG A 1 117 ? -21.801 3.031 12.545 1.00 55.59 117 ARG A CA 1
ATOM 948 C C . ARG A 1 117 ? -22.615 1.773 12.872 1.00 55.59 117 ARG A C 1
ATOM 950 O O . ARG A 1 117 ? -23.607 1.871 13.581 1.00 55.59 117 ARG A O 1
ATOM 957 N N . ASN A 1 118 ? -22.211 0.616 12.349 1.00 52.78 118 ASN A N 1
ATOM 958 C CA . ASN A 1 118 ? -22.882 -0.673 12.566 1.00 52.78 118 ASN A CA 1
ATOM 959 C C . ASN A 1 118 ? -22.317 -1.483 13.752 1.00 52.78 118 ASN A C 1
ATOM 961 O O . ASN A 1 118 ? -22.737 -2.623 13.961 1.00 52.78 118 ASN A O 1
ATOM 965 N N . LYS A 1 119 ? -21.349 -0.941 14.500 1.00 45.50 119 LYS A N 1
ATOM 966 C CA . LYS A 1 119 ? -20.769 -1.580 15.687 1.00 45.50 119 LYS A CA 1
ATOM 967 C C . LYS A 1 119 ? -21.299 -0.987 16.975 1.00 45.50 119 LYS A C 1
ATOM 969 O O . LYS A 1 119 ? -21.345 -1.800 17.927 1.00 45.50 119 LYS A O 1
#